Protein AF-A0A522CEV6-F1 (afdb_monomer_lite)

Structure (mmCIF, N/CA/C/O backbone):
data_AF-A0A522CEV6-F1
#
_entry.id   AF-A0A522CEV6-F1
#
loop_
_atom_site.group_PDB
_atom_site.id
_atom_site.type_symbol
_atom_site.label_atom_id
_atom_site.label_alt_id
_atom_site.label_comp_id
_atom_site.label_asym_id
_atom_site.label_entity_id
_atom_site.label_seq_id
_atom_site.pdbx_PDB_ins_code
_atom_site.Cartn_x
_atom_site.Cartn_y
_atom_site.Cartn_z
_atom_site.occupancy
_atom_site.B_iso_or_equiv
_atom_site.auth_seq_id
_atom_site.auth_comp_id
_atom_site.auth_asym_id
_atom_site.auth_atom_id
_atom_site.pdbx_PDB_model_num
ATOM 1 N N . MET A 1 1 ? 8.361 -14.731 -16.235 1.00 55.38 1 MET A N 1
ATOM 2 C CA . MET A 1 1 ? 8.567 -13.990 -14.973 1.00 55.38 1 MET A CA 1
ATOM 3 C C . MET A 1 1 ? 9.080 -12.609 -15.338 1.00 55.38 1 MET A C 1
ATOM 5 O O . MET A 1 1 ? 9.956 -12.538 -16.192 1.00 55.38 1 MET A O 1
ATOM 9 N N . THR A 1 2 ? 8.522 -11.537 -14.776 1.00 70.75 2 THR A N 1
ATOM 10 C CA . THR A 1 2 ? 9.075 -10.184 -14.954 1.00 70.75 2 THR A CA 1
ATOM 11 C C . THR A 1 2 ? 10.487 -10.133 -14.385 1.00 70.75 2 THR A C 1
ATOM 13 O O . THR A 1 2 ? 10.718 -10.637 -13.287 1.00 70.75 2 THR A O 1
ATOM 16 N N . ALA A 1 3 ? 11.425 -9.535 -15.117 1.00 81.75 3 ALA A N 1
ATOM 17 C CA . ALA A 1 3 ? 12.772 -9.320 -14.610 1.00 81.75 3 ALA A CA 1
ATOM 18 C C . ALA A 1 3 ? 12.740 -8.270 -13.488 1.00 81.75 3 ALA A C 1
ATOM 20 O O . ALA A 1 3 ? 12.238 -7.162 -13.681 1.00 81.75 3 ALA A O 1
ATOM 21 N N . TRP A 1 4 ? 13.268 -8.613 -12.312 1.00 90.19 4 TRP A N 1
ATOM 22 C CA . TRP A 1 4 ? 13.500 -7.635 -11.254 1.00 90.19 4 TRP A CA 1
ATOM 23 C C . TRP A 1 4 ? 14.544 -6.624 -11.727 1.00 90.19 4 TRP A C 1
ATOM 25 O O . TRP A 1 4 ? 15.606 -7.003 -12.220 1.00 90.19 4 TRP A O 1
ATOM 35 N N . THR A 1 5 ? 14.246 -5.333 -11.597 1.00 92.88 5 THR A N 1
ATOM 36 C CA . THR A 1 5 ? 15.163 -4.256 -11.987 1.00 92.88 5 THR A CA 1
ATOM 37 C C . THR A 1 5 ? 15.304 -3.243 -10.853 1.00 92.88 5 THR A C 1
ATOM 39 O O . THR A 1 5 ? 14.346 -3.043 -10.102 1.00 92.88 5 THR A O 1
ATOM 42 N N . PRO A 1 6 ? 16.437 -2.519 -10.760 1.00 93.31 6 PRO A N 1
ATOM 43 C CA . PRO A 1 6 ? 16.602 -1.448 -9.772 1.00 93.31 6 PRO A CA 1
ATOM 44 C C . PRO A 1 6 ? 15.513 -0.369 -9.867 1.00 93.31 6 PRO A C 1
ATOM 46 O O . PRO A 1 6 ? 15.073 0.187 -8.863 1.00 93.31 6 PRO A O 1
ATOM 49 N N . LYS A 1 7 ? 15.032 -0.097 -11.088 1.00 93.94 7 LYS A N 1
ATOM 50 C CA . LYS A 1 7 ? 13.921 0.828 -11.337 1.00 93.94 7 LYS A CA 1
ATOM 51 C C . LYS A 1 7 ? 12.621 0.318 -10.708 1.00 93.94 7 LYS A C 1
ATOM 53 O O . LYS A 1 7 ? 11.925 1.088 -10.048 1.00 93.94 7 LYS A O 1
ATOM 58 N N . LEU A 1 8 ? 12.290 -0.958 -10.916 1.00 94.06 8 LEU A N 1
ATOM 59 C CA . LEU A 1 8 ? 11.093 -1.581 -10.350 1.00 94.06 8 LEU A CA 1
ATOM 60 C C . LEU A 1 8 ? 11.159 -1.619 -8.820 1.00 94.06 8 LEU A C 1
ATOM 62 O O . LEU A 1 8 ? 10.197 -1.227 -8.163 1.00 94.06 8 LEU A O 1
ATOM 66 N N . GLU A 1 9 ? 12.310 -1.987 -8.261 1.00 94.62 9 GLU A N 1
ATOM 67 C CA . GLU A 1 9 ? 12.545 -1.959 -6.818 1.00 94.62 9 GLU A CA 1
ATOM 68 C C . GLU A 1 9 ? 12.314 -0.565 -6.223 1.00 94.62 9 GLU A C 1
ATOM 70 O O . GLU A 1 9 ? 11.560 -0.414 -5.260 1.00 94.62 9 GLU A O 1
ATOM 75 N N . ALA A 1 10 ? 12.902 0.471 -6.828 1.00 95.31 10 ALA A N 1
ATOM 76 C CA . ALA A 1 10 ? 12.740 1.847 -6.370 1.00 95.31 10 ALA A CA 1
ATOM 77 C C . ALA A 1 10 ? 11.267 2.291 -6.379 1.00 95.31 10 ALA A C 1
ATOM 79 O O . ALA A 1 10 ? 10.816 2.972 -5.455 1.00 95.31 10 ALA A O 1
ATOM 80 N N . MET A 1 11 ? 10.496 1.881 -7.392 1.00 96.25 11 MET A N 1
ATOM 81 C CA . MET A 1 11 ? 9.063 2.173 -7.452 1.00 96.25 11 MET A CA 1
ATOM 82 C C . MET A 1 11 ? 8.278 1.441 -6.361 1.00 96.25 11 MET A C 1
ATOM 84 O O . MET A 1 11 ? 7.447 2.063 -5.701 1.00 96.25 11 MET A O 1
ATOM 88 N N . ILE A 1 12 ? 8.554 0.155 -6.137 1.00 95.38 12 ILE A N 1
ATOM 89 C CA . ILE A 1 12 ? 7.885 -0.647 -5.103 1.00 95.38 12 ILE A CA 1
ATOM 90 C C . ILE A 1 12 ? 8.186 -0.089 -3.702 1.00 95.38 12 ILE A C 1
ATOM 92 O O . ILE A 1 12 ? 7.262 0.069 -2.902 1.00 95.38 12 ILE A O 1
ATOM 96 N N . ARG A 1 13 ? 9.439 0.298 -3.422 1.00 95.19 13 ARG A N 1
ATOM 97 C CA . ARG A 1 13 ? 9.826 0.967 -2.165 1.00 95.19 13 ARG A CA 1
ATOM 98 C C . ARG A 1 13 ? 9.081 2.283 -1.962 1.00 95.19 13 ARG A C 1
ATOM 100 O O . ARG A 1 13 ? 8.431 2.469 -0.936 1.00 95.19 13 ARG A O 1
ATOM 107 N N . ALA A 1 14 ? 9.098 3.163 -2.965 1.00 95.38 14 ALA A N 1
ATOM 108 C CA . ALA A 1 14 ? 8.403 4.447 -2.892 1.00 95.38 14 ALA A CA 1
ATOM 109 C C . ALA A 1 14 ? 6.884 4.280 -2.703 1.00 95.38 14 ALA A C 1
ATOM 111 O O . ALA A 1 14 ? 6.250 5.075 -2.006 1.00 95.38 14 ALA A O 1
ATOM 112 N N . PHE A 1 15 ? 6.295 3.236 -3.288 1.00 95.12 15 PHE A N 1
ATOM 113 C CA . PHE A 1 15 ? 4.891 2.900 -3.081 1.00 95.12 15 PHE A CA 1
ATOM 114 C C . PHE A 1 15 ? 4.631 2.434 -1.643 1.00 95.12 15 PHE A C 1
ATOM 116 O O . PHE A 1 15 ? 3.712 2.942 -0.998 1.00 95.12 15 PHE A O 1
ATOM 123 N N . GLY A 1 16 ? 5.482 1.553 -1.109 1.00 93.12 16 GLY A N 1
ATOM 124 C CA . GLY A 1 16 ? 5.437 1.130 0.292 1.00 93.12 16 GLY A CA 1
ATOM 125 C C . GLY A 1 16 ? 5.503 2.298 1.275 1.00 93.12 16 GLY A C 1
ATOM 126 O O . GLY A 1 16 ? 4.688 2.365 2.193 1.00 93.12 16 GLY A O 1
ATOM 127 N N . ASP A 1 17 ? 6.388 3.268 1.042 1.00 93.94 17 ASP A N 1
ATOM 128 C CA . ASP A 1 17 ? 6.523 4.454 1.896 1.00 93.94 17 ASP A CA 1
ATOM 129 C C . ASP A 1 17 ? 5.274 5.350 1.879 1.00 93.94 17 ASP A C 1
ATOM 131 O O . ASP A 1 17 ? 4.881 5.921 2.905 1.00 93.94 17 ASP A O 1
ATOM 135 N N . ILE A 1 18 ? 4.627 5.492 0.716 1.00 92.81 18 ILE A N 1
ATOM 136 C CA . ILE A 1 18 ? 3.365 6.233 0.590 1.00 92.81 18 ILE A CA 1
ATOM 137 C C . ILE A 1 18 ? 2.264 5.525 1.380 1.00 92.81 18 ILE A C 1
ATOM 139 O O . ILE A 1 18 ? 1.560 6.171 2.162 1.00 92.81 18 ILE A O 1
ATOM 143 N N . GLU A 1 19 ? 2.133 4.210 1.209 1.00 91.75 19 GLU A N 1
ATOM 144 C CA . GLU A 1 19 ? 1.097 3.409 1.856 1.00 91.75 19 GLU A CA 1
ATOM 145 C C . GLU A 1 19 ? 1.270 3.328 3.373 1.00 91.75 19 GLU A C 1
ATOM 147 O O . GLU A 1 19 ? 0.292 3.455 4.119 1.00 91.75 19 GLU A O 1
ATOM 152 N N . GLU A 1 20 ? 2.507 3.200 3.843 1.00 91.62 20 GLU A N 1
ATOM 153 C CA . GLU A 1 20 ? 2.851 3.277 5.257 1.00 91.62 20 GLU A CA 1
ATOM 154 C C . GLU A 1 20 ? 2.449 4.642 5.829 1.00 91.62 20 GLU A C 1
ATOM 156 O O . GLU A 1 20 ? 1.731 4.721 6.828 1.00 91.62 20 GLU A O 1
ATOM 161 N N . ARG A 1 21 ? 2.832 5.741 5.166 1.00 91.75 21 ARG A N 1
ATOM 162 C CA . ARG A 1 21 ? 2.505 7.095 5.635 1.00 91.75 21 ARG A CA 1
ATOM 163 C C . ARG A 1 21 ? 1.002 7.370 5.614 1.00 91.75 21 ARG A C 1
ATOM 165 O O . ARG A 1 21 ? 0.499 8.075 6.486 1.00 91.75 21 ARG A O 1
ATOM 172 N N . ASN A 1 22 ? 0.278 6.860 4.619 1.00 90.19 22 ASN A N 1
ATOM 173 C CA . ASN A 1 22 ? -1.182 6.960 4.564 1.00 90.19 22 ASN A CA 1
ATOM 174 C C . ASN A 1 22 ? -1.818 6.220 5.746 1.00 90.19 22 ASN A C 1
ATOM 176 O O . ASN A 1 22 ? -2.735 6.733 6.385 1.00 90.19 22 ASN A O 1
ATOM 180 N N . THR A 1 23 ? -1.301 5.034 6.063 1.00 88.31 23 THR A N 1
ATOM 181 C CA . THR A 1 23 ? -1.835 4.194 7.138 1.00 88.31 23 THR A CA 1
ATOM 182 C C . THR A 1 23 ? -1.533 4.781 8.517 1.00 88.31 23 THR A C 1
ATOM 184 O O . THR A 1 23 ? -2.440 4.876 9.345 1.00 88.31 23 THR A O 1
ATOM 187 N N . LYS A 1 24 ? -0.312 5.286 8.738 1.00 89.31 24 LYS A N 1
ATOM 188 C CA . LYS A 1 24 ? 0.069 6.005 9.966 1.00 89.31 24 LYS A CA 1
ATOM 189 C C . LYS A 1 24 ? -0.812 7.229 10.211 1.00 89.31 24 LYS A C 1
ATOM 191 O O . LYS A 1 24 ? -1.311 7.399 11.318 1.00 89.31 24 LYS A O 1
ATOM 196 N N . ASP A 1 25 ? -1.071 8.044 9.188 1.00 88.50 25 ASP A N 1
ATOM 197 C CA . ASP A 1 25 ? -1.978 9.192 9.321 1.00 88.50 25 ASP A CA 1
ATOM 198 C C . ASP A 1 25 ? -3.415 8.759 9.639 1.00 88.50 25 ASP A C 1
ATOM 200 O O . ASP A 1 25 ? -4.070 9.360 10.494 1.00 88.50 25 ASP A O 1
ATOM 204 N N . GLY A 1 26 ? -3.891 7.695 8.981 1.00 83.88 26 GLY A N 1
ATOM 205 C CA . GLY A 1 26 ? -5.212 7.111 9.211 1.00 83.88 26 GLY A CA 1
ATOM 206 C C . GLY A 1 26 ? -5.404 6.605 10.641 1.00 83.88 26 GLY A C 1
ATOM 207 O O . GLY A 1 26 ? -6.489 6.757 11.196 1.00 83.88 26 GLY A O 1
ATOM 208 N N . CYS A 1 27 ? -4.344 6.076 11.252 1.00 83.62 27 CYS A N 1
ATOM 209 C CA . CYS A 1 27 ? -4.354 5.574 12.626 1.00 83.62 27 CYS A CA 1
ATOM 210 C C . CYS A 1 27 ? -3.998 6.642 13.672 1.00 83.62 27 CYS A C 1
ATOM 212 O O . CYS A 1 27 ? -4.142 6.389 14.862 1.00 83.62 27 CYS A O 1
ATOM 214 N N . ASN A 1 28 ? -3.526 7.829 13.274 1.00 84.50 28 ASN A N 1
ATOM 215 C CA . ASN A 1 28 ? -3.073 8.849 14.219 1.00 84.50 28 ASN A CA 1
ATOM 216 C C . ASN A 1 28 ? -4.272 9.566 14.872 1.00 84.50 28 ASN A C 1
ATOM 218 O O . ASN A 1 28 ? -4.960 10.333 14.184 1.00 84.50 28 ASN A O 1
ATOM 222 N N . PRO A 1 29 ? -4.515 9.405 16.186 1.00 80.50 29 PRO A N 1
ATOM 223 C CA . PRO A 1 29 ? -5.664 10.018 16.852 1.00 80.50 29 PRO A CA 1
ATOM 224 C C . PRO A 1 29 ? -5.522 11.540 17.006 1.00 80.50 29 PRO A C 1
ATOM 226 O O . PRO A 1 29 ? -6.523 12.232 17.162 1.00 80.50 29 PRO A O 1
ATOM 229 N N . ARG A 1 30 ? -4.299 12.082 16.920 1.00 86.19 30 ARG A N 1
ATOM 230 C CA . ARG A 1 30 ? -4.019 13.519 17.084 1.00 86.19 30 ARG A CA 1
ATOM 231 C C . ARG A 1 30 ? -4.324 14.338 15.830 1.00 86.19 30 ARG A C 1
ATOM 233 O O . ARG A 1 30 ? -4.431 15.557 15.910 1.00 86.19 30 ARG A O 1
ATOM 240 N N . LEU A 1 31 ? -4.441 13.698 14.664 1.00 82.56 31 LEU A N 1
ATOM 241 C CA . LEU A 1 31 ? -4.761 14.398 13.420 1.00 82.56 31 LEU A CA 1
ATOM 242 C C . LEU A 1 31 ? -6.280 14.547 13.257 1.00 82.56 31 LEU A C 1
ATOM 244 O O . LEU A 1 31 ? -6.989 13.538 13.328 1.00 82.56 31 LEU A O 1
ATOM 248 N N . PRO A 1 32 ? -6.798 15.749 12.945 1.00 85.19 32 PRO A N 1
ATOM 249 C CA . PRO A 1 32 ? -8.211 15.924 12.631 1.00 85.19 32 PRO A CA 1
ATOM 250 C C . PRO A 1 32 ? -8.649 15.019 11.475 1.00 85.19 32 PRO A C 1
ATOM 252 O O . PRO A 1 32 ? -7.916 14.833 10.495 1.00 85.19 32 PRO A O 1
ATOM 255 N N . MET A 1 33 ? -9.858 14.460 11.573 1.00 81.81 33 MET A N 1
ATOM 256 C CA . MET A 1 33 ? -10.401 13.548 10.560 1.00 81.81 33 MET A CA 1
ATOM 257 C C . MET A 1 33 ? -10.438 14.167 9.152 1.00 81.81 33 MET A C 1
ATOM 259 O O . MET A 1 33 ? -9.897 13.537 8.243 1.00 81.81 33 MET A O 1
ATOM 263 N N . PRO A 1 34 ? -10.963 15.395 8.943 1.00 83.56 34 PRO A N 1
ATOM 264 C CA . PRO A 1 34 ? -11.029 15.980 7.601 1.00 83.56 34 PRO A CA 1
ATOM 265 C C . PRO A 1 34 ? -9.641 16.144 6.970 1.00 83.56 34 PRO A C 1
ATOM 267 O O . PRO A 1 34 ? -9.427 15.786 5.815 1.00 83.56 34 PRO A O 1
ATOM 270 N N . VAL A 1 35 ? -8.662 16.591 7.764 1.00 85.88 35 VAL A N 1
ATOM 271 C CA . VAL A 1 35 ? -7.266 16.754 7.330 1.00 85.88 35 VAL A CA 1
ATOM 272 C C . VAL A 1 35 ? -6.637 15.407 6.971 1.00 85.88 35 VAL A C 1
ATOM 274 O O . VAL A 1 35 ? -5.940 15.296 5.965 1.00 85.88 35 VAL A O 1
ATOM 277 N N . THR A 1 36 ? -6.897 14.372 7.771 1.00 86.56 36 THR A N 1
ATOM 278 C CA . THR A 1 36 ? -6.394 13.010 7.533 1.00 86.56 36 THR A CA 1
ATOM 279 C C . THR A 1 36 ? -6.908 12.467 6.202 1.00 86.56 36 THR A C 1
ATOM 281 O O . THR A 1 36 ? -6.123 12.010 5.372 1.00 86.56 36 THR A O 1
ATOM 284 N N . VAL A 1 37 ? -8.218 12.576 5.974 1.00 83.06 37 VAL A N 1
ATOM 285 C CA . VAL A 1 37 ? -8.884 12.104 4.754 1.00 83.06 37 VAL A CA 1
ATOM 286 C C . VAL A 1 37 ? -8.337 12.829 3.529 1.00 83.06 37 VAL A C 1
ATOM 288 O O . VAL A 1 37 ? -7.927 12.172 2.576 1.00 83.06 37 VAL A O 1
ATOM 291 N N . LEU A 1 38 ? -8.251 14.163 3.577 1.00 87.19 38 LEU A N 1
ATOM 292 C CA . LEU A 1 38 ? -7.718 14.970 2.477 1.00 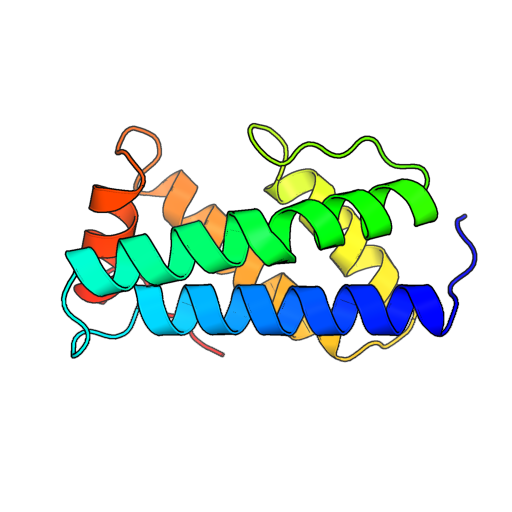87.19 38 LEU A CA 1
ATOM 293 C C . LEU A 1 38 ? -6.265 14.606 2.150 1.00 87.19 38 LEU A C 1
ATOM 295 O O . LEU A 1 38 ? -5.928 14.412 0.985 1.00 87.19 38 LEU A O 1
ATOM 299 N N . ARG A 1 39 ? -5.400 14.451 3.163 1.00 90.12 39 ARG A N 1
ATOM 300 C CA . ARG A 1 39 ? -3.991 14.076 2.952 1.00 90.12 39 ARG A CA 1
ATOM 301 C C . ARG A 1 39 ? -3.839 12.690 2.343 1.00 90.12 39 ARG A C 1
ATOM 303 O O . ARG A 1 39 ? -2.948 12.495 1.516 1.00 90.12 39 ARG A O 1
ATOM 310 N N . ILE A 1 40 ? -4.627 11.717 2.800 1.00 89.12 40 ILE A N 1
ATOM 311 C CA . ILE A 1 40 ? -4.596 10.350 2.265 1.00 89.12 40 ILE A CA 1
ATOM 312 C C . ILE A 1 40 ? -5.115 10.349 0.828 1.00 89.12 40 ILE A C 1
ATOM 314 O O . ILE A 1 40 ? -4.440 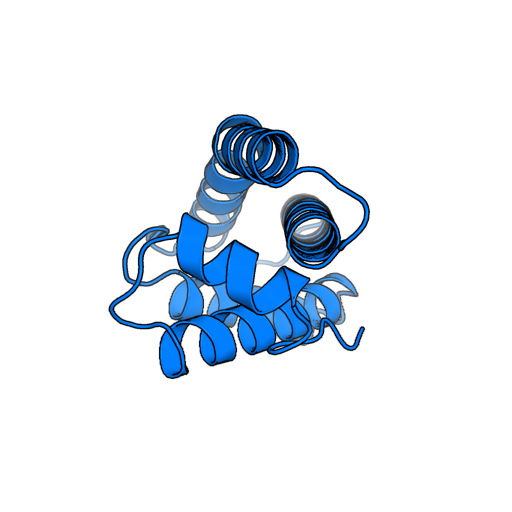9.807 -0.046 1.00 89.12 40 ILE A O 1
ATOM 318 N N . ALA A 1 41 ? -6.255 10.995 0.565 1.00 86.69 41 ALA A N 1
ATOM 319 C CA . ALA A 1 41 ? -6.832 11.092 -0.772 1.00 86.69 41 ALA A CA 1
ATOM 320 C C . ALA A 1 41 ? -5.850 11.754 -1.748 1.00 86.69 41 ALA A C 1
ATOM 322 O O . ALA A 1 41 ? -5.493 11.156 -2.757 1.00 86.69 41 ALA A O 1
ATOM 323 N N . PHE A 1 42 ? -5.312 12.925 -1.397 1.00 89.88 42 PHE A N 1
ATOM 324 C CA . PHE A 1 42 ? -4.361 13.644 -2.242 1.00 89.88 42 PHE A CA 1
ATOM 325 C C . PHE A 1 42 ? -3.098 12.823 -2.540 1.00 89.88 42 PHE A C 1
ATOM 327 O O . PHE A 1 42 ? -2.712 12.690 -3.698 1.00 89.88 42 PHE A O 1
ATOM 334 N N . ARG A 1 43 ? -2.458 12.215 -1.528 1.00 92.94 43 ARG A N 1
ATOM 335 C CA . ARG A 1 43 ? -1.264 11.376 -1.755 1.00 92.94 43 ARG A CA 1
ATOM 336 C C . ARG A 1 43 ? -1.567 10.142 -2.591 1.00 92.94 43 ARG A C 1
ATOM 338 O O . ARG A 1 43 ? -0.750 9.788 -3.440 1.00 92.94 43 ARG A O 1
ATOM 345 N N . SER A 1 44 ? -2.716 9.510 -2.362 1.00 88.06 44 SER A N 1
ATOM 346 C CA . SER A 1 44 ? -3.139 8.337 -3.126 1.00 88.06 44 SER A CA 1
ATOM 347 C C . SER A 1 44 ? -3.361 8.706 -4.590 1.00 88.06 44 SER A C 1
ATOM 349 O O . SER A 1 44 ? -2.784 8.067 -5.456 1.00 88.06 44 SER A O 1
ATOM 351 N N . THR A 1 45 ? -4.091 9.783 -4.883 1.00 87.88 45 THR A N 1
ATOM 352 C CA . THR A 1 45 ? -4.390 10.190 -6.264 1.00 87.88 45 THR A CA 1
ATOM 353 C C . THR A 1 45 ? -3.165 10.740 -6.997 1.00 87.88 45 THR A C 1
ATOM 355 O O . THR A 1 45 ? -2.933 10.398 -8.152 1.00 87.88 45 THR A O 1
ATOM 358 N N . VAL A 1 46 ? -2.351 11.578 -6.345 1.00 89.69 46 VAL A N 1
ATOM 359 C CA . VAL A 1 46 ? -1.234 12.275 -7.010 1.00 89.69 46 VAL A CA 1
ATOM 360 C C . VAL A 1 46 ? 0.005 11.393 -7.155 1.00 89.69 46 VAL A C 1
ATOM 362 O O . VAL A 1 46 ? 0.753 11.543 -8.119 1.00 89.69 46 VAL A O 1
ATOM 365 N N . LYS A 1 47 ? 0.259 10.487 -6.201 1.00 91.19 47 LYS A N 1
ATOM 366 C CA . LYS A 1 47 ? 1.487 9.674 -6.182 1.00 91.19 47 LYS A CA 1
ATOM 367 C C . LYS A 1 47 ? 1.222 8.175 -6.093 1.00 91.19 47 LYS A C 1
ATOM 369 O O . LYS A 1 47 ? 1.821 7.433 -6.861 1.00 91.19 47 LYS A O 1
ATOM 374 N N . GLY A 1 48 ? 0.335 7.735 -5.200 1.00 90.56 48 GLY A N 1
ATOM 375 C CA . GLY A 1 48 ? 0.085 6.313 -4.935 1.00 90.56 48 GLY A CA 1
ATOM 376 C C . GLY A 1 48 ? -0.415 5.545 -6.161 1.00 90.56 48 GLY A C 1
ATOM 377 O O . GLY A 1 48 ? 0.256 4.635 -6.635 1.00 90.56 48 GLY A O 1
ATOM 378 N N . GLN A 1 49 ? -1.555 5.949 -6.718 1.00 91.81 49 GLN A N 1
ATOM 379 C CA . GLN A 1 49 ? -2.195 5.299 -7.860 1.00 91.81 49 GLN A CA 1
ATOM 380 C C . GLN A 1 49 ? -1.348 5.382 -9.144 1.00 91.81 49 GLN A C 1
ATOM 382 O O . GLN A 1 49 ? -1.168 4.345 -9.784 1.00 91.81 49 GLN A O 1
ATOM 387 N N . PRO A 1 50 ? -0.746 6.531 -9.522 1.00 93.81 50 PRO A N 1
ATOM 388 C CA . PRO A 1 50 ? 0.173 6.567 -10.659 1.00 93.81 50 PRO A CA 1
ATOM 389 C C . PRO A 1 50 ? 1.368 5.621 -10.498 1.00 93.81 50 PRO A C 1
ATOM 391 O O . PRO A 1 50 ? 1.787 4.991 -11.468 1.00 93.81 50 PRO A O 1
ATOM 394 N N . LEU A 1 51 ? 1.919 5.508 -9.287 1.00 94.12 51 LEU 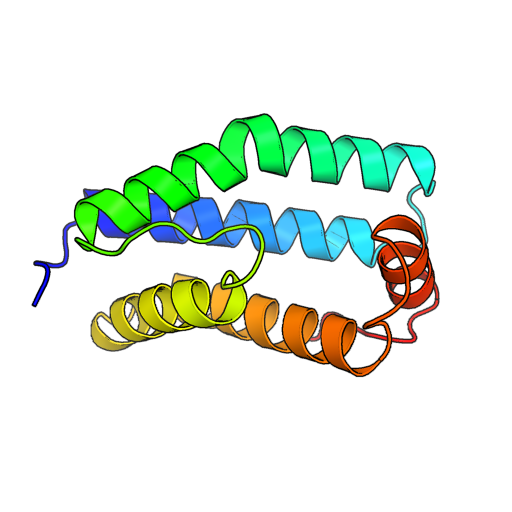A N 1
ATOM 395 C CA . LEU A 1 51 ? 3.052 4.628 -9.012 1.00 94.12 51 LEU A CA 1
ATOM 396 C C . LEU A 1 51 ? 2.644 3.152 -9.039 1.00 94.12 51 LEU A C 1
ATOM 398 O O . LEU A 1 51 ? 3.327 2.347 -9.664 1.00 94.12 51 LEU A O 1
ATOM 402 N N . PHE A 1 52 ? 1.495 2.817 -8.454 1.00 93.38 52 PHE A N 1
ATOM 403 C CA . PHE A 1 52 ? 0.898 1.487 -8.527 1.00 93.38 52 PHE A CA 1
ATOM 404 C C . PHE A 1 52 ? 0.675 1.044 -9.978 1.00 93.38 52 PHE A C 1
ATOM 406 O O . PHE A 1 52 ? 1.068 -0.058 -10.352 1.00 93.38 52 PHE A O 1
ATOM 413 N N . ASN A 1 53 ? 0.123 1.922 -10.820 1.00 93.69 53 ASN A N 1
ATOM 414 C CA . ASN A 1 53 ? -0.097 1.631 -12.236 1.00 93.69 53 ASN A CA 1
ATOM 415 C C . ASN A 1 53 ? 1.221 1.379 -12.983 1.00 93.69 53 ASN A C 1
ATOM 417 O O . ASN A 1 53 ? 1.290 0.469 -13.805 1.00 93.69 53 ASN A O 1
ATOM 421 N N . LYS A 1 54 ? 2.279 2.145 -12.679 1.00 94.62 54 LYS A N 1
ATOM 422 C CA . LYS A 1 54 ? 3.617 1.932 -13.258 1.00 94.62 54 LYS A CA 1
ATOM 423 C C . LYS A 1 54 ? 4.222 0.596 -12.830 1.00 94.62 54 LYS A C 1
ATOM 425 O O . LYS A 1 54 ? 4.731 -0.122 -13.681 1.00 94.62 54 LYS A O 1
ATOM 430 N N . ILE A 1 55 ? 4.125 0.242 -11.546 1.00 94.19 55 ILE A N 1
ATOM 431 C CA . ILE A 1 55 ? 4.568 -1.066 -11.036 1.00 94.19 55 ILE A CA 1
ATOM 432 C C . ILE A 1 55 ? 3.822 -2.188 -11.766 1.00 94.19 55 ILE A C 1
ATOM 434 O O . ILE A 1 55 ? 4.446 -3.128 -12.249 1.00 94.19 55 ILE A O 1
ATOM 438 N N . CYS A 1 56 ? 2.500 -2.060 -11.902 1.00 93.00 56 CYS A N 1
ATOM 439 C CA . CYS A 1 56 ? 1.675 -3.044 -12.595 1.00 93.00 56 CYS A CA 1
ATOM 440 C C . CYS A 1 56 ? 2.086 -3.214 -14.065 1.00 93.00 56 CYS A C 1
ATOM 442 O O . CYS A 1 56 ? 2.229 -4.343 -14.530 1.00 93.00 56 CYS A O 1
ATOM 444 N N . ALA A 1 57 ? 2.341 -2.109 -14.770 1.00 93.25 57 ALA A N 1
ATOM 445 C CA . ALA A 1 57 ? 2.800 -2.130 -16.156 1.00 93.25 57 ALA A CA 1
ATOM 446 C C . ALA A 1 57 ? 4.150 -2.849 -16.314 1.00 93.25 57 ALA A C 1
ATOM 448 O O . ALA A 1 57 ? 4.283 -3.708 -17.180 1.00 93.25 57 ALA A O 1
ATOM 449 N N . GLU A 1 58 ? 5.124 -2.561 -15.448 1.00 93.06 58 GLU A N 1
ATOM 450 C CA . GLU A 1 58 ? 6.432 -3.238 -15.451 1.00 93.06 58 GLU A CA 1
ATOM 451 C C . GLU A 1 58 ? 6.295 -4.733 -15.127 1.00 93.06 58 GLU A C 1
ATOM 453 O O . GLU A 1 58 ? 6.969 -5.573 -15.713 1.00 93.06 58 GLU A O 1
ATOM 458 N N . MET A 1 59 ? 5.371 -5.087 -14.231 1.00 91.50 59 MET A N 1
ATOM 459 C CA . MET A 1 59 ? 5.053 -6.471 -13.878 1.00 91.50 59 MET A CA 1
ATOM 460 C C . MET A 1 59 ? 4.197 -7.207 -14.920 1.00 91.50 59 MET A C 1
ATOM 462 O O . MET A 1 59 ? 3.970 -8.406 -14.768 1.00 91.50 59 MET A O 1
ATOM 466 N N . GLY A 1 60 ? 3.696 -6.526 -15.955 1.00 89.69 60 GLY A N 1
ATOM 467 C CA . GLY A 1 60 ? 2.762 -7.114 -16.918 1.00 89.69 60 GLY A CA 1
ATOM 468 C C . GLY A 1 60 ? 1.432 -7.552 -16.289 1.00 89.69 60 GLY A C 1
ATOM 469 O O . GLY A 1 60 ? 0.813 -8.504 -16.759 1.00 89.69 60 GLY A O 1
ATOM 470 N N . VAL A 1 61 ? 0.997 -6.895 -15.209 1.00 88.94 61 VAL A N 1
ATOM 471 C CA . VAL A 1 61 ? -0.281 -7.169 -14.536 1.00 88.94 61 VAL A CA 1
ATOM 472 C C . VAL A 1 61 ? -1.263 -6.027 -14.775 1.00 88.94 61 VAL A C 1
ATOM 474 O O . VAL A 1 61 ? -0.891 -4.856 -14.775 1.00 88.94 61 VAL A O 1
ATOM 477 N N . THR A 1 62 ? -2.541 -6.351 -14.957 1.00 87.75 62 THR A N 1
ATOM 478 C CA . THR A 1 62 ? -3.591 -5.332 -15.065 1.00 87.75 62 THR A CA 1
ATOM 479 C C . THR A 1 62 ? -3.763 -4.628 -13.716 1.00 87.75 62 THR A C 1
ATOM 481 O O . THR A 1 62 ? -3.997 -5.311 -12.714 1.00 87.75 62 THR A O 1
ATOM 484 N N . PRO A 1 63 ? -3.658 -3.288 -13.654 1.00 86.06 63 PRO A N 1
ATOM 485 C CA . PRO A 1 63 ? -3.874 -2.564 -12.414 1.00 86.06 63 PRO A CA 1
ATOM 486 C C . PRO A 1 63 ? -5.353 -2.621 -12.035 1.00 86.06 63 PRO A C 1
ATOM 488 O O . PRO A 1 63 ? -6.209 -2.104 -12.748 1.00 86.06 63 PRO A O 1
ATOM 491 N N . ASP A 1 64 ? -5.645 -3.205 -10.879 1.00 84.00 64 ASP A N 1
ATOM 492 C CA . ASP A 1 64 ? -6.964 -3.127 -10.260 1.00 84.00 64 ASP A CA 1
ATOM 493 C C . ASP A 1 64 ? -6.827 -2.498 -8.873 1.00 84.00 64 ASP A C 1
ATOM 495 O O . ASP A 1 64 ? -6.468 -3.156 -7.895 1.00 84.00 64 ASP A O 1
ATOM 499 N N . TYR A 1 65 ? -7.062 -1.186 -8.822 1.00 75.00 65 TYR A N 1
ATOM 500 C CA . TYR A 1 65 ? -6.940 -0.377 -7.610 1.00 75.00 65 TYR A CA 1
ATOM 501 C C . TYR A 1 65 ? -8.248 -0.302 -6.804 1.00 75.00 65 TYR A C 1
ATOM 503 O O . TYR A 1 65 ? -8.224 0.071 -5.635 1.00 75.00 65 TYR A O 1
ATOM 511 N N . LEU A 1 66 ? -9.394 -0.634 -7.411 1.00 70.56 66 LEU A N 1
ATOM 512 C CA . LEU A 1 66 ? -10.717 -0.407 -6.816 1.00 70.56 66 LEU A CA 1
ATOM 513 C C . LEU A 1 66 ? -11.322 -1.687 -6.239 1.00 70.56 66 LEU A C 1
ATOM 515 O O . LEU A 1 66 ? -11.831 -1.668 -5.119 1.00 70.56 66 LEU A O 1
ATOM 519 N N . THR A 1 67 ? -11.248 -2.794 -6.976 1.00 74.88 67 THR A N 1
ATOM 520 C CA . THR A 1 67 ? -11.891 -4.065 -6.611 1.00 74.88 67 THR A CA 1
ATOM 521 C C . THR A 1 67 ? -10.881 -5.139 -6.226 1.00 74.88 67 THR A C 1
ATOM 523 O O . THR A 1 67 ? -11.114 -5.924 -5.310 1.00 74.88 67 THR A O 1
ATOM 526 N N . GLY A 1 68 ? -9.720 -5.130 -6.873 1.00 82.12 68 GLY A N 1
ATOM 527 C CA . GLY A 1 68 ? -8.685 -6.158 -6.785 1.00 82.12 68 GLY A CA 1
ATOM 528 C C . GLY A 1 68 ? -7.416 -5.702 -6.076 1.00 82.12 68 GLY A C 1
ATOM 529 O O . GLY A 1 68 ? -6.409 -6.409 -6.135 1.00 82.12 68 GLY A O 1
ATOM 530 N N . TYR A 1 69 ? -7.447 -4.557 -5.384 1.00 85.75 69 TYR A N 1
ATOM 531 C CA . TYR A 1 69 ? -6.263 -3.947 -4.770 1.00 85.75 69 TYR A CA 1
ATOM 532 C C . TYR A 1 69 ? -5.461 -4.942 -3.929 1.00 85.75 69 TYR A C 1
ATOM 534 O O . TYR A 1 69 ? -4.256 -5.073 -4.108 1.00 85.75 69 TYR A O 1
ATOM 542 N N . SER A 1 70 ? -6.123 -5.712 -3.060 1.00 89.19 70 SER A N 1
ATOM 543 C CA . SER A 1 70 ? -5.457 -6.710 -2.215 1.00 89.19 70 SER A CA 1
ATOM 544 C C . SER A 1 70 ? -4.810 -7.853 -3.004 1.00 89.19 70 SER A C 1
ATOM 546 O O . SER A 1 70 ? -3.770 -8.354 -2.585 1.00 89.19 70 SER A O 1
ATOM 548 N N . ALA A 1 71 ? -5.403 -8.272 -4.125 1.00 90.38 71 ALA A N 1
ATOM 549 C CA . ALA A 1 71 ? -4.847 -9.327 -4.969 1.00 90.38 71 ALA A CA 1
ATOM 550 C C . ALA A 1 71 ? -3.630 -8.819 -5.753 1.00 90.38 71 ALA A C 1
ATOM 552 O O . ALA A 1 71 ? -2.595 -9.479 -5.796 1.00 90.38 71 ALA A O 1
ATOM 553 N N . THR A 1 72 ? -3.721 -7.616 -6.319 1.00 91.19 72 THR A N 1
ATOM 554 C CA . THR A 1 72 ? -2.604 -6.984 -7.029 1.00 91.19 72 THR A CA 1
ATOM 555 C C . THR A 1 72 ? -1.460 -6.639 -6.074 1.00 91.19 72 THR A C 1
ATOM 557 O O . THR A 1 72 ? -0.301 -6.895 -6.385 1.00 91.19 72 THR A O 1
ATOM 560 N N . LEU A 1 73 ? -1.775 -6.150 -4.870 1.00 93.19 73 LEU A N 1
ATOM 561 C CA . LEU A 1 73 ? -0.795 -5.880 -3.820 1.00 93.19 73 LEU A CA 1
ATOM 562 C C . LEU A 1 73 ? -0.061 -7.154 -3.380 1.00 93.19 73 LEU A C 1
ATOM 564 O O . LEU A 1 73 ? 1.150 -7.107 -3.190 1.00 93.19 73 LEU A O 1
ATOM 568 N N . GLN A 1 74 ? -0.760 -8.291 -3.275 1.00 94.38 74 GLN A N 1
ATOM 569 C CA . GLN A 1 74 ? -0.129 -9.584 -2.988 1.00 94.38 74 GLN A CA 1
ATOM 570 C C . GLN A 1 74 ? 0.907 -9.949 -4.059 1.00 94.38 74 GLN A C 1
ATOM 572 O O . GLN A 1 74 ? 2.028 -10.286 -3.709 1.00 94.38 74 GLN A O 1
ATOM 577 N N . LYS A 1 75 ? 0.592 -9.779 -5.351 1.00 93.06 75 LYS A N 1
ATOM 578 C CA . LYS A 1 75 ? 1.557 -10.041 -6.437 1.00 93.06 75 LYS A CA 1
ATOM 579 C C . LYS A 1 75 ? 2.813 -9.167 -6.327 1.00 93.06 75 LYS A C 1
ATOM 581 O O . LYS A 1 75 ? 3.914 -9.643 -6.590 1.00 93.06 75 LYS A O 1
ATOM 586 N N . ILE A 1 76 ? 2.655 -7.894 -5.948 1.00 93.44 76 ILE A N 1
ATOM 587 C CA . ILE A 1 76 ? 3.784 -6.972 -5.728 1.00 93.44 76 ILE A CA 1
ATOM 588 C C . ILE A 1 76 ? 4.632 -7.443 -4.538 1.00 93.44 76 ILE A C 1
ATOM 590 O O . ILE A 1 76 ? 5.858 -7.454 -4.628 1.00 93.44 76 ILE A O 1
ATOM 594 N N . ILE A 1 77 ? 3.987 -7.858 -3.443 1.00 94.44 77 ILE A N 1
ATOM 595 C CA . ILE A 1 77 ? 4.654 -8.410 -2.255 1.00 94.44 77 ILE A CA 1
ATOM 596 C C . ILE A 1 77 ? 5.439 -9.669 -2.606 1.00 94.44 77 ILE A C 1
ATOM 598 O O . ILE A 1 77 ? 6.594 -9.776 -2.208 1.00 94.44 77 ILE A O 1
ATOM 602 N N . ASP A 1 78 ? 4.836 -10.599 -3.343 1.00 94.06 78 ASP A N 1
ATOM 603 C CA . ASP A 1 78 ? 5.465 -11.871 -3.698 1.00 94.06 78 ASP A CA 1
ATOM 604 C C . ASP A 1 78 ? 6.720 -11.628 -4.546 1.00 94.06 78 ASP A C 1
ATOM 606 O O . ASP A 1 78 ? 7.768 -12.220 -4.291 1.00 94.06 78 ASP A O 1
ATOM 610 N N . LEU A 1 79 ? 6.650 -10.686 -5.495 1.00 92.50 79 LEU A N 1
ATOM 611 C CA . LEU A 1 79 ? 7.804 -10.279 -6.293 1.00 92.50 79 LEU A CA 1
ATOM 612 C C . LEU A 1 79 ? 8.895 -9.616 -5.435 1.00 92.50 79 LEU A C 1
ATOM 614 O O . LEU A 1 79 ? 10.068 -9.951 -5.577 1.00 92.50 79 LEU A O 1
ATOM 618 N N . ALA A 1 80 ? 8.526 -8.696 -4.542 1.00 93.06 80 ALA A N 1
ATOM 619 C CA . ALA A 1 80 ? 9.474 -8.027 -3.651 1.00 93.06 80 ALA A CA 1
ATOM 620 C C . ALA A 1 80 ? 10.154 -9.013 -2.686 1.00 93.06 80 ALA A C 1
ATOM 622 O O . ALA A 1 80 ? 11.364 -8.942 -2.479 1.00 93.06 80 ALA A O 1
ATOM 623 N N . ALA 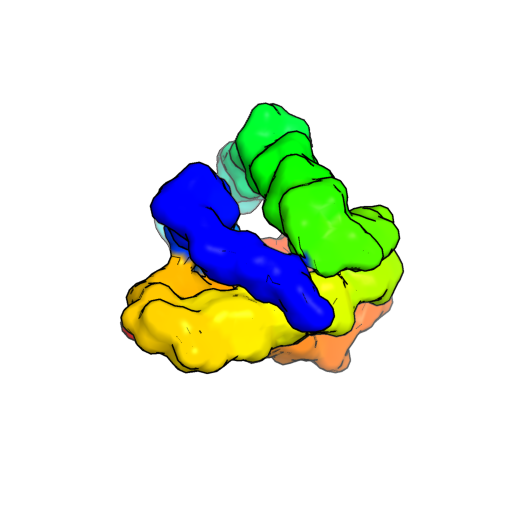A 1 81 ? 9.391 -9.966 -2.143 1.00 93.44 81 ALA A N 1
ATOM 624 C CA . ALA A 1 81 ? 9.884 -10.996 -1.237 1.00 93.44 81 ALA A CA 1
ATOM 625 C C . ALA A 1 81 ? 10.821 -11.981 -1.947 1.00 93.44 81 ALA A C 1
ATOM 627 O O . ALA A 1 81 ? 11.881 -12.294 -1.413 1.00 93.44 81 ALA A O 1
ATOM 628 N N . ALA A 1 82 ? 10.484 -12.406 -3.171 1.00 93.38 82 ALA A N 1
ATOM 629 C CA . ALA A 1 82 ? 11.345 -13.269 -3.984 1.00 93.38 82 ALA A CA 1
ATOM 630 C C . ALA A 1 82 ? 12.720 -12.641 -4.287 1.00 93.38 82 ALA A C 1
ATOM 632 O O . ALA A 1 82 ? 13.664 -13.360 -4.599 1.00 93.38 82 ALA A O 1
ATOM 633 N N . ASN A 1 83 ? 12.835 -11.313 -4.173 1.00 92.38 83 ASN A N 1
ATOM 634 C CA . ASN A 1 83 ? 14.064 -10.554 -4.402 1.00 92.38 83 ASN A CA 1
ATOM 635 C C . ASN A 1 83 ? 14.653 -9.946 -3.112 1.00 92.38 83 ASN A C 1
ATOM 637 O O . ASN A 1 83 ? 15.515 -9.078 -3.194 1.00 92.38 83 ASN A O 1
ATOM 641 N N . ASN A 1 84 ? 14.216 -10.391 -1.925 1.00 90.44 84 ASN A N 1
ATOM 642 C CA . ASN A 1 84 ? 14.696 -9.915 -0.615 1.00 90.44 84 ASN A CA 1
ATOM 643 C C . ASN A 1 84 ? 14.600 -8.388 -0.411 1.00 90.44 84 ASN A C 1
ATOM 645 O O . ASN A 1 84 ? 15.416 -7.792 0.292 1.00 90.44 84 ASN A O 1
ATOM 649 N N . SER A 1 85 ? 13.607 -7.741 -1.024 1.00 90.19 85 SER A N 1
ATOM 650 C CA . SER A 1 85 ? 13.385 -6.304 -0.866 1.00 90.19 85 SER A CA 1
ATOM 651 C C . SER A 1 85 ? 12.654 -6.002 0.445 1.00 90.19 85 SER A C 1
ATOM 653 O O . SER A 1 85 ? 11.606 -6.581 0.738 1.00 90.19 85 SER A O 1
ATOM 655 N N . ASP A 1 86 ? 13.160 -5.030 1.199 1.00 87.19 86 ASP A N 1
ATOM 656 C CA . ASP A 1 86 ? 12.585 -4.516 2.452 1.00 87.19 86 ASP A CA 1
ATOM 657 C C . ASP A 1 86 ? 11.160 -3.951 2.292 1.00 87.19 86 ASP A C 1
ATOM 659 O O . ASP A 1 86 ? 10.353 -3.962 3.225 1.00 87.19 86 ASP A O 1
ATOM 663 N N . ALA A 1 87 ? 10.804 -3.507 1.083 1.00 89.69 87 ALA A N 1
ATOM 664 C CA . ALA A 1 87 ? 9.452 -3.069 0.759 1.00 89.69 87 ALA A CA 1
ATOM 665 C C . ALA A 1 87 ? 8.403 -4.172 0.972 1.00 89.69 87 ALA A C 1
ATOM 667 O O . ALA A 1 87 ? 7.239 -3.861 1.236 1.00 89.69 87 ALA A O 1
ATOM 668 N N . ALA A 1 88 ? 8.795 -5.449 0.880 1.00 92.00 88 ALA A N 1
ATOM 669 C CA . ALA A 1 88 ? 7.886 -6.573 1.061 1.00 92.00 88 ALA A CA 1
ATOM 670 C C . ALA A 1 88 ? 7.209 -6.530 2.436 1.00 92.00 88 ALA A C 1
ATOM 672 O O . ALA A 1 88 ? 5.994 -6.698 2.522 1.00 92.00 88 ALA A O 1
ATOM 673 N N . ASP A 1 89 ? 7.956 -6.247 3.503 1.00 89.44 89 ASP A N 1
ATOM 674 C CA . ASP A 1 89 ? 7.414 -6.275 4.863 1.00 89.44 89 ASP A CA 1
ATOM 675 C C . ASP A 1 89 ? 6.461 -5.106 5.119 1.00 89.44 89 ASP A C 1
ATOM 677 O O . ASP A 1 89 ? 5.355 -5.306 5.631 1.00 89.44 89 ASP A O 1
ATOM 681 N N . LYS A 1 90 ? 6.801 -3.906 4.630 1.00 89.00 90 LYS A N 1
ATOM 682 C CA . LYS A 1 90 ? 5.897 -2.744 4.681 1.00 89.00 90 LYS A CA 1
ATOM 683 C C . LYS A 1 90 ? 4.576 -3.021 3.961 1.00 89.00 90 LYS A C 1
ATOM 685 O O . LYS A 1 90 ? 3.496 -2.710 4.471 1.00 89.00 90 LYS A O 1
ATOM 690 N N . LEU A 1 91 ? 4.644 -3.624 2.775 1.00 92.25 91 LEU A N 1
ATOM 691 C CA . LEU A 1 91 ? 3.462 -3.926 1.971 1.00 92.25 91 LEU A CA 1
ATOM 692 C C . LEU A 1 91 ? 2.644 -5.088 2.559 1.00 92.25 91 LEU A C 1
ATOM 694 O O . LEU A 1 91 ? 1.414 -5.027 2.513 1.00 92.25 91 LEU A O 1
ATOM 698 N N . LYS A 1 92 ? 3.273 -6.095 3.186 1.00 92.75 92 LYS A N 1
ATOM 699 C CA . LYS A 1 92 ? 2.569 -7.146 3.951 1.00 92.75 92 LYS A CA 1
ATOM 700 C C . LYS A 1 92 ? 1.751 -6.550 5.091 1.00 92.75 92 LYS A C 1
ATOM 702 O O . LYS A 1 92 ? 0.575 -6.891 5.236 1.00 92.75 92 LYS A O 1
ATOM 707 N N . LEU A 1 93 ? 2.338 -5.631 5.861 1.00 88.62 93 LEU A N 1
ATOM 708 C CA . LEU A 1 93 ? 1.629 -4.920 6.927 1.00 88.62 93 LEU A CA 1
ATOM 709 C C . LEU A 1 93 ? 0.439 -4.136 6.367 1.00 88.62 93 LEU A C 1
ATOM 711 O O . LEU A 1 93 ? -0.675 -4.234 6.889 1.00 88.62 93 LEU A O 1
ATOM 715 N N . LYS A 1 94 ? 0.633 -3.435 5.241 1.00 90.12 94 LYS A N 1
ATOM 716 C CA . LYS A 1 94 ? -0.458 -2.742 4.545 1.00 90.12 94 LYS A CA 1
ATOM 717 C C . LYS A 1 94 ? -1.573 -3.691 4.129 1.00 90.12 94 LYS A C 1
ATOM 719 O O . LYS A 1 94 ? -2.744 -3.394 4.362 1.00 90.12 94 LYS A O 1
ATOM 724 N N . LEU A 1 95 ? -1.227 -4.823 3.529 1.00 91.12 95 LEU A N 1
ATOM 725 C CA . LEU A 1 95 ? -2.194 -5.805 3.066 1.00 91.12 95 LEU A CA 1
ATOM 726 C C . LEU A 1 95 ? -2.992 -6.406 4.229 1.00 91.12 95 LEU A C 1
ATOM 728 O O . LEU A 1 95 ? -4.216 -6.507 4.122 1.00 91.12 95 LEU A O 1
ATOM 732 N N . LYS A 1 96 ? -2.330 -6.748 5.344 1.00 89.06 96 LYS A N 1
ATOM 733 C CA . LYS A 1 96 ? -2.986 -7.200 6.583 1.00 89.06 96 LYS A CA 1
ATOM 734 C C . LYS A 1 96 ? -3.992 -6.154 7.067 1.00 89.06 96 LYS A C 1
ATOM 736 O O . LYS A 1 96 ? -5.171 -6.470 7.212 1.00 89.06 96 LYS A O 1
ATOM 741 N N . PHE A 1 97 ? -3.552 -4.904 7.212 1.00 86.31 97 PHE A N 1
ATOM 742 C CA . PHE A 1 97 ? -4.396 -3.793 7.656 1.00 86.31 97 PHE A CA 1
ATOM 743 C C . PHE A 1 97 ? -5.608 -3.570 6.735 1.00 86.31 97 PHE A C 1
ATOM 745 O O . PHE A 1 97 ? -6.738 -3.436 7.201 1.00 86.31 97 PHE A O 1
ATOM 752 N N . THR A 1 98 ? -5.408 -3.580 5.414 1.00 84.88 98 THR A N 1
ATOM 753 C CA . THR A 1 98 ? -6.499 -3.427 4.440 1.00 84.88 98 THR A CA 1
ATOM 754 C C . THR A 1 98 ? -7.484 -4.594 4.482 1.00 84.88 98 THR A C 1
ATOM 756 O O . THR A 1 98 ? -8.689 -4.363 4.388 1.00 84.88 98 THR A O 1
ATOM 759 N N . ARG A 1 99 ? -7.011 -5.837 4.640 1.00 87.00 99 ARG A N 1
ATOM 760 C CA . ARG A 1 99 ? -7.888 -7.011 4.777 1.00 87.00 99 ARG A CA 1
ATOM 761 C C . ARG A 1 99 ? -8.720 -6.940 6.055 1.00 87.00 99 ARG A C 1
ATOM 763 O O . ARG A 1 99 ? -9.919 -7.184 5.992 1.00 87.00 99 ARG A O 1
ATOM 770 N N . GLU A 1 100 ? -8.119 -6.552 7.178 1.00 83.94 100 GLU A N 1
ATOM 771 C CA . GLU A 1 100 ? -8.828 -6.391 8.453 1.00 83.94 100 GLU A CA 1
ATOM 772 C C . GLU A 1 100 ? -9.880 -5.277 8.384 1.00 83.94 100 GLU A C 1
ATOM 774 O O . GLU A 1 100 ? -11.022 -5.477 8.802 1.00 83.94 100 GLU A O 1
ATOM 779 N N . LEU A 1 101 ? -9.537 -4.143 7.761 1.00 79.94 101 LEU A N 1
ATOM 780 C CA . LEU A 1 101 ? -10.503 -3.087 7.462 1.00 79.94 101 LEU A CA 1
ATOM 781 C C . LEU A 1 101 ? -11.655 -3.610 6.603 1.00 79.94 101 LEU A C 1
ATOM 783 O O . LEU A 1 101 ? -12.811 -3.412 6.951 1.00 79.94 101 LEU A O 1
ATOM 787 N N . ASN A 1 102 ? -11.368 -4.292 5.496 1.00 80.12 102 ASN A N 1
ATOM 788 C CA . ASN A 1 102 ? -12.414 -4.801 4.612 1.00 80.12 102 ASN A CA 1
ATOM 789 C C . ASN A 1 102 ? -13.291 -5.864 5.289 1.00 80.12 102 ASN A C 1
ATOM 791 O O . ASN A 1 102 ? -14.483 -5.906 5.014 1.00 80.12 102 ASN A O 1
ATOM 795 N N . ALA A 1 103 ? -12.734 -6.693 6.174 1.00 82.12 103 ALA A N 1
ATOM 796 C CA . ALA A 1 103 ? -13.488 -7.713 6.897 1.00 82.12 103 ALA A CA 1
ATOM 797 C C . ALA A 1 103 ? -14.447 -7.103 7.930 1.00 82.12 103 ALA A C 1
ATOM 799 O O . ALA A 1 103 ? -15.589 -7.536 8.036 1.00 82.12 103 ALA A O 1
ATOM 800 N N . ARG A 1 104 ? -14.000 -6.083 8.675 1.00 75.94 104 ARG A N 1
ATOM 801 C CA . ARG A 1 104 ? -14.799 -5.453 9.741 1.00 75.94 104 ARG A CA 1
ATOM 802 C C . ARG A 1 104 ? -15.731 -4.350 9.247 1.00 75.94 104 ARG A C 1
ATOM 804 O O . ARG A 1 104 ? -16.723 -4.041 9.894 1.00 75.94 104 ARG A O 1
ATOM 811 N N . PHE A 1 105 ? -15.399 -3.746 8.111 1.00 74.12 105 PHE A N 1
ATOM 812 C CA . PHE A 1 105 ? -15.995 -2.500 7.631 1.00 74.12 105 PHE A CA 1
ATOM 813 C C . PHE A 1 105 ? -16.359 -2.576 6.142 1.00 74.12 105 PHE A C 1
ATOM 815 O O . PHE A 1 105 ? -16.280 -1.576 5.416 1.00 74.12 105 PHE A O 1
ATOM 822 N N . LYS A 1 106 ? -16.743 -3.774 5.678 1.00 68.12 106 LYS A N 1
ATOM 823 C CA . LYS A 1 106 ? -17.083 -4.071 4.279 1.00 68.12 106 LYS A CA 1
ATOM 824 C C . LYS A 1 106 ? -18.113 -3.092 3.715 1.00 68.12 106 LYS A C 1
ATOM 826 O O . LYS A 1 106 ? -17.888 -2.548 2.637 1.00 68.12 106 LYS A O 1
ATOM 831 N N . ASP A 1 107 ? -19.133 -2.780 4.512 1.00 68.25 107 ASP A N 1
ATOM 832 C CA . ASP A 1 107 ? -20.304 -1.995 4.101 1.00 68.25 107 ASP A CA 1
ATOM 833 C C . ASP A 1 107 ? -20.255 -0.528 4.548 1.00 68.25 107 ASP A C 1
ATOM 835 O O . ASP A 1 107 ? -21.236 0.204 4.430 1.00 68.25 107 ASP A O 1
ATOM 839 N N . VAL A 1 108 ? -19.111 -0.065 5.064 1.00 63.31 108 VAL A N 1
ATOM 840 C CA . VAL A 1 108 ? -18.950 1.334 5.468 1.00 63.31 108 VAL A CA 1
ATOM 841 C C . VAL A 1 108 ? -17.908 2.044 4.605 1.00 63.31 108 VAL A C 1
ATOM 843 O O . VAL A 1 108 ? -16.847 1.504 4.279 1.00 63.31 108 VAL A O 1
ATOM 846 N N . GLY A 1 109 ? -18.224 3.283 4.218 1.00 65.12 109 GLY A N 1
ATOM 847 C CA . GLY A 1 109 ? -17.376 4.102 3.352 1.00 65.12 109 GLY A CA 1
ATOM 848 C C . GLY A 1 109 ? -16.015 4.446 3.972 1.00 65.12 109 GLY A C 1
ATOM 849 O O . GLY A 1 109 ? -15.789 4.292 5.175 1.00 65.12 109 GLY A O 1
ATOM 850 N N . GLY A 1 110 ? -15.097 4.977 3.155 1.00 68.38 110 GLY A N 1
ATOM 851 C CA . GLY A 1 110 ? -13.714 5.273 3.563 1.00 68.38 110 GLY A CA 1
ATOM 852 C C . GLY A 1 110 ? -13.582 6.141 4.826 1.00 68.38 110 GLY A C 1
ATOM 853 O O . GLY A 1 110 ? -12.665 5.936 5.619 1.00 68.38 110 GLY A O 1
ATOM 854 N N . LEU A 1 111 ? -14.534 7.046 5.078 1.00 69.19 111 LEU A N 1
ATOM 855 C CA . LEU A 1 111 ? -14.580 7.867 6.296 1.00 69.19 111 LEU A CA 1
ATOM 856 C C . LEU A 1 111 ? -14.792 7.040 7.573 1.00 69.19 111 LEU A C 1
ATOM 858 O O . LEU A 1 111 ? -14.119 7.265 8.579 1.00 69.19 111 LEU A O 1
ATOM 862 N N . ALA A 1 112 ? -15.710 6.074 7.539 1.00 71.00 112 ALA A N 1
ATOM 863 C CA . ALA A 1 112 ? -16.007 5.216 8.683 1.00 71.00 112 ALA A CA 1
ATOM 864 C C . ALA A 1 112 ? -14.832 4.279 8.999 1.00 71.00 112 ALA A C 1
ATOM 866 O O . ALA A 1 112 ? -14.496 4.083 10.165 1.00 71.00 112 ALA A O 1
ATOM 867 N N . ARG A 1 113 ? -14.141 3.799 7.959 1.00 72.81 113 ARG A N 1
ATOM 868 C CA . ARG A 1 113 ? -12.910 3.003 8.072 1.00 72.81 113 ARG A CA 1
ATOM 869 C C . ARG A 1 113 ? -11.786 3.763 8.780 1.00 72.81 113 ARG A C 1
ATOM 871 O O . ARG A 1 113 ? -11.167 3.233 9.698 1.00 72.81 113 ARG A O 1
ATOM 878 N N . ILE A 1 114 ? -11.558 5.029 8.415 1.00 71.81 114 ILE A N 1
ATOM 879 C CA . ILE A 1 114 ? -10.556 5.875 9.088 1.00 71.81 114 ILE A CA 1
ATOM 880 C C . ILE A 1 114 ? -10.994 6.188 10.529 1.00 71.81 114 ILE A C 1
ATOM 882 O O . ILE A 1 114 ? -10.164 6.214 11.435 1.00 71.81 114 ILE A O 1
ATOM 886 N N . LYS A 1 115 ? -12.296 6.376 10.781 1.00 75.75 115 LYS A N 1
ATOM 887 C CA . LYS A 1 115 ? -12.832 6.576 12.139 1.00 75.75 115 LYS A CA 1
ATOM 888 C C . LYS A 1 115 ? -12.571 5.378 13.052 1.00 75.75 115 LYS A C 1
ATOM 890 O O . LYS A 1 115 ? -12.140 5.591 14.182 1.00 75.75 115 LYS A O 1
ATOM 895 N N . ALA A 1 116 ? -12.783 4.158 12.565 1.00 74.25 116 ALA A N 1
ATOM 896 C CA . ALA A 1 116 ? -12.486 2.938 13.312 1.00 74.25 116 ALA A CA 1
ATOM 897 C C . ALA A 1 116 ? -10.984 2.786 13.602 1.00 74.25 116 ALA A C 1
ATOM 899 O O . ALA A 1 116 ? -10.593 2.543 14.744 1.00 74.25 116 ALA A O 1
ATOM 900 N N . ALA A 1 117 ? -10.129 3.030 12.602 1.00 75.12 117 ALA A N 1
ATOM 901 C CA . ALA A 1 117 ? -8.677 3.011 12.783 1.00 75.12 117 ALA A CA 1
ATOM 902 C C . ALA A 1 117 ? -8.210 4.027 13.848 1.00 75.12 117 ALA 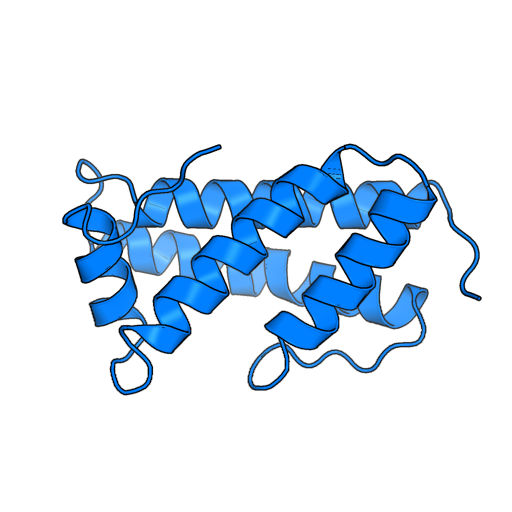A C 1
ATOM 904 O O . ALA A 1 117 ? -7.451 3.675 14.747 1.00 75.12 117 ALA A O 1
ATOM 905 N N . LYS A 1 118 ? -8.723 5.268 13.828 1.00 74.94 118 LYS A N 1
ATOM 906 C CA . LYS A 1 118 ? -8.388 6.292 14.841 1.00 74.94 118 LYS A CA 1
ATOM 907 C C . LYS A 1 118 ? -8.838 5.945 16.257 1.00 74.94 118 LYS A C 1
ATOM 909 O O . LYS A 1 118 ? -8.194 6.372 17.210 1.00 74.94 118 LYS A O 1
ATOM 914 N N . LYS A 1 119 ? -9.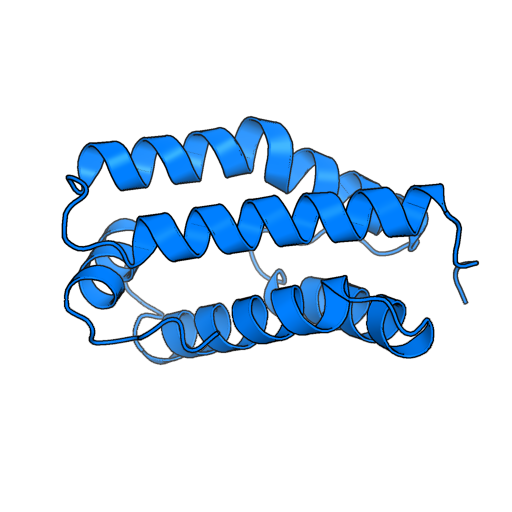939 5.209 16.407 1.00 79.12 119 LYS A N 1
ATOM 915 C CA . LYS A 1 119 ? -10.410 4.724 17.712 1.00 79.12 119 LYS A CA 1
ATOM 916 C C . LYS A 1 119 ? -9.547 3.588 18.271 1.00 79.12 119 LYS A C 1
ATOM 918 O O . LYS A 1 119 ? -9.783 3.153 19.393 1.00 79.12 119 LYS A O 1
ATOM 923 N N . GLY A 1 120 ? -8.557 3.113 17.510 1.00 73.56 120 GLY A N 1
ATOM 924 C CA . GLY A 1 120 ? -7.707 1.993 17.898 1.00 73.56 120 GLY A CA 1
ATOM 925 C C . GLY A 1 120 ? -8.387 0.635 17.743 1.00 73.56 120 GLY A C 1
ATOM 926 O O . GLY A 1 120 ? -7.858 -0.353 18.243 1.00 73.56 120 GLY A O 1
ATOM 927 N N . GLU A 1 121 ? -9.531 0.576 17.049 1.00 75.75 121 GLU A N 1
ATOM 928 C CA . GLU A 1 121 ? -10.236 -0.681 16.765 1.00 75.75 121 GLU A CA 1
ATOM 929 C C . GLU A 1 121 ? -9.408 -1.569 15.825 1.00 75.75 121 GLU A C 1
ATOM 931 O O . GLU A 1 121 ? -9.490 -2.791 15.899 1.00 75.75 121 GLU A O 1
ATOM 936 N N . ILE A 1 122 ? -8.574 -0.957 14.977 1.00 69.81 122 ILE A N 1
ATOM 937 C CA . ILE A 1 122 ? -7.538 -1.624 14.184 1.00 69.81 122 ILE A CA 1
ATOM 938 C C . ILE A 1 122 ? -6.236 -0.859 14.397 1.00 69.81 122 ILE A C 1
ATOM 940 O O . ILE A 1 122 ? -6.192 0.360 14.212 1.00 69.81 122 ILE A O 1
ATOM 944 N N . LYS A 1 123 ? -5.176 -1.571 14.780 1.00 68.50 123 LYS A N 1
ATOM 945 C CA . LYS A 1 123 ? -3.857 -0.988 15.027 1.00 68.50 123 LYS A CA 1
ATOM 946 C C . LYS A 1 123 ? -2.916 -1.299 13.872 1.00 68.50 123 LYS A C 1
ATOM 948 O O . LYS A 1 123 ? -2.890 -2.408 13.348 1.00 68.50 123 LYS A O 1
ATOM 953 N N . TRP A 1 124 ? -2.121 -0.304 13.497 1.00 68.81 124 TRP A N 1
ATOM 954 C CA . TRP A 1 124 ? -0.911 -0.546 12.727 1.00 68.81 124 TRP A CA 1
ATOM 955 C C . TRP A 1 124 ? 0.159 -1.079 13.683 1.00 68.81 124 TRP A C 1
ATOM 957 O O . TRP A 1 124 ? 0.737 -0.312 14.448 1.00 68.81 124 TRP A O 1
ATOM 967 N N . GLU A 1 125 ? 0.370 -2.391 13.673 1.00 64.75 125 GLU A N 1
ATOM 968 C CA . GLU A 1 125 ? 1.465 -3.058 14.381 1.00 64.75 125 GLU A CA 1
ATOM 969 C C . GLU A 1 125 ? 2.592 -3.273 13.374 1.00 64.75 125 GLU A C 1
ATOM 971 O O . GLU A 1 125 ? 2.609 -4.279 12.666 1.00 64.75 125 GLU A O 1
ATOM 976 N N . GLY A 1 126 ? 3.448 -2.264 13.228 1.00 53.62 126 GLY A N 1
ATOM 977 C CA . GLY A 1 126 ? 4.652 -2.321 12.405 1.00 53.62 126 GLY A CA 1
ATOM 978 C C . GLY A 1 126 ? 5.889 -2.105 13.245 1.00 53.62 126 GLY A C 1
ATOM 979 O O . GLY A 1 126 ? 5.764 -1.399 14.273 1.00 53.62 126 GLY A O 1
#

Sequence (126 aa):
MTAWTPKLEAMIRAFGDIEERNTKDGCNPRLPMPVTVLRIAFRSTVKGQPLFNKICAEMGVTPDYLTGYSATLQKIIDLAAANNSDAADKLKLKLKFTRELNARFKDVGGLARIKAAKKGEIKWEG

pLDDT: mean 85.47, std 9.29, range [53.62, 96.25]

Radius of gyration: 14.43 Å; chains: 1; bounding box: 37×31×35 Å

Secondary structure (DSSP, 8-state):
-PPP-HHHHHHHHHHHHHHHHHHHHHH-TTS-HHHHHHHHHHHIIIIIHHHHHHHHHHTT----SSSSHHHHHHHHHHHHHHTT-THHHHHHHHHHHHHHHHHHSTTS-HHHHHHHHHTTSS----

Foldseek 3Di:
DQDDDPVLLVLLQVLLVLLLVLLCLLLALPDDLVRSVVSNVCSCVVPNVVSLCVNCVSVVHDDDVDPCVLVSLVVSLVVCVVVVRPSNVSSVLSSVQVVVLCVVPVPHDPSVSSVCSNVVVDDSPD